Protein AF-A0A813FW05-F1 (afdb_monomer_lite)

Radius of gyration: 18.36 Å; chains: 1; bounding box: 39×33×50 Å

pLDDT: mean 75.88, std 21.19, range [27.12, 97.12]

Foldseek 3Di:
DDDDPPPPPVVVVVVVLVVLVVVCVVVVHDSVVSVVVVLCCLAQWAQAAPPDTDRDPPQSPAAADPDAQKFKDFQPDGPDSYDQHDDDDDPDPHDGGDIDIDGPDDDDPPDGHHYHPDLDAQCCCCVRHNGGPPPPRPSYHDDDDD

InterPro domains:
  IPR046341 SET domain superfamily [SSF82199] (29-134)
  IPR050600 SETD3/SETD6 methyltransferase [PTHR13271] (26-133)

Organism: Polarella glacialis (NCBI:txid89957)

Structure (mmCIF, N/CA/C/O backbone):
data_AF-A0A813FW05-F1
#
_entry.id   AF-A0A813FW05-F1
#
loop_
_atom_site.group_PDB
_atom_site.id
_atom_site.type_symbol
_atom_site.label_atom_id
_atom_site.label_alt_id
_atom_site.label_comp_id
_atom_site.label_asym_id
_atom_site.label_entity_id
_atom_site.label_seq_id
_atom_site.pdbx_PDB_ins_code
_atom_site.Cartn_x
_atom_site.Cartn_y
_atom_site.Cartn_z
_atom_site.occupancy
_atom_site.B_iso_or_equiv
_atom_site.auth_seq_id
_atom_site.auth_comp_id
_atom_site.auth_asym_id
_atom_site.auth_atom_id
_atom_site.pdbx_PDB_model_num
ATOM 1 N N . VAL A 1 1 ? 20.895 -4.441 12.307 1.00 38.19 1 VAL A N 1
ATOM 2 C CA . VAL A 1 1 ? 20.214 -3.140 12.506 1.00 38.19 1 VAL A CA 1
ATOM 3 C C . VAL A 1 1 ? 19.926 -2.994 13.992 1.00 38.19 1 VAL A C 1
ATOM 5 O O . VAL A 1 1 ? 19.032 -3.663 14.489 1.00 38.19 1 VAL A O 1
ATOM 8 N N . PHE A 1 2 ? 20.741 -2.230 14.720 1.00 34.19 2 PHE A N 1
ATOM 9 C CA . PHE A 1 2 ? 20.525 -1.965 16.147 1.00 34.19 2 PHE A CA 1
ATOM 10 C C . PHE A 1 2 ? 19.737 -0.659 16.281 1.00 34.19 2 PHE A C 1
ATOM 12 O O . PHE A 1 2 ? 20.247 0.404 15.939 1.00 34.19 2 PHE A O 1
ATOM 19 N N . TRP A 1 3 ? 18.488 -0.743 16.736 1.00 41.16 3 TRP A N 1
ATOM 20 C CA . TRP A 1 3 ? 17.672 0.427 17.062 1.00 41.16 3 TRP A CA 1
ATOM 21 C C . TRP A 1 3 ? 17.929 0.824 18.518 1.00 41.16 3 TRP A C 1
ATOM 23 O O . TRP A 1 3 ? 17.776 -0.002 19.415 1.00 41.16 3 TRP A O 1
ATOM 33 N N . SER A 1 4 ? 18.316 2.080 18.762 1.00 35.41 4 SER A N 1
ATOM 34 C CA . SER A 1 4 ? 18.374 2.631 20.120 1.00 35.41 4 SER A CA 1
ATOM 35 C C . SER A 1 4 ? 16.954 3.006 20.575 1.00 35.41 4 SER A C 1
ATOM 37 O O . SER A 1 4 ? 16.320 3.833 19.913 1.00 35.41 4 SER A O 1
ATOM 39 N N . PRO A 1 5 ? 16.437 2.453 21.690 1.00 43.06 5 PRO A N 1
ATOM 40 C CA . PRO A 1 5 ? 15.069 2.707 22.159 1.00 43.06 5 PRO A 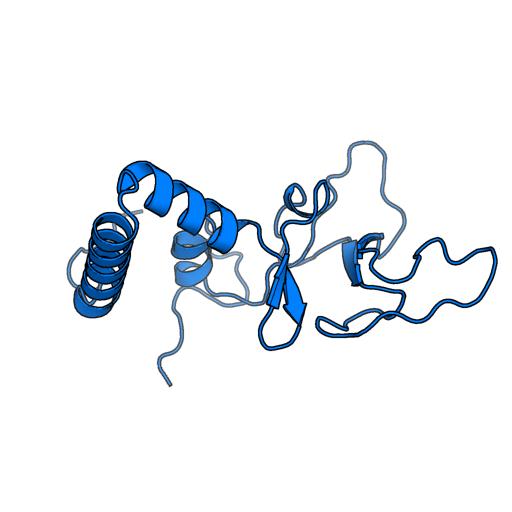CA 1
ATOM 41 C C . PRO A 1 5 ? 14.775 4.171 22.523 1.00 43.06 5 PRO A C 1
ATOM 43 O O . PRO A 1 5 ? 13.615 4.552 22.648 1.00 43.06 5 PRO A O 1
ATOM 46 N N . SER A 1 6 ? 15.802 5.006 22.701 1.00 44.81 6 SER A N 1
ATOM 47 C CA . SER A 1 6 ? 15.676 6.344 23.289 1.00 44.81 6 SER A CA 1
ATOM 48 C C . SER A 1 6 ? 15.178 7.445 22.342 1.00 44.81 6 SER A C 1
ATOM 50 O O . SER A 1 6 ? 15.053 8.586 22.778 1.00 44.81 6 SER A O 1
ATOM 52 N N . ARG A 1 7 ? 14.884 7.145 21.067 1.00 46.75 7 ARG A N 1
ATOM 53 C CA . ARG A 1 7 ? 14.459 8.155 20.067 1.00 46.75 7 ARG A CA 1
ATOM 54 C C . ARG A 1 7 ? 13.069 7.957 19.469 1.00 46.75 7 ARG A C 1
ATOM 56 O O . ARG A 1 7 ? 12.664 8.742 18.620 1.00 46.75 7 ARG A O 1
ATOM 63 N N . LEU A 1 8 ? 12.311 6.959 19.915 1.00 48.72 8 LEU A N 1
ATOM 64 C CA . LEU A 1 8 ? 10.882 6.906 19.618 1.00 48.72 8 LEU A CA 1
ATOM 65 C C . LEU A 1 8 ? 10.175 7.728 20.691 1.00 48.72 8 LEU A C 1
ATOM 67 O O . LEU A 1 8 ? 10.053 7.278 21.831 1.00 48.72 8 LEU A O 1
ATOM 71 N N . SER A 1 9 ? 9.722 8.939 20.354 1.00 50.25 9 SER A N 1
ATOM 72 C CA . SER A 1 9 ? 8.788 9.637 21.232 1.00 50.25 9 SER A CA 1
ATOM 73 C C . SER A 1 9 ? 7.580 8.711 21.417 1.00 50.25 9 SER A C 1
ATOM 75 O O . SER A 1 9 ? 6.873 8.343 20.482 1.00 50.25 9 SER A O 1
ATOM 77 N N . SER A 1 10 ? 7.392 8.215 22.636 1.00 52.41 10 SER A N 1
ATOM 78 C CA . SER A 1 10 ? 6.367 7.216 22.945 1.00 52.41 10 SER A CA 1
ATOM 79 C C . SER A 1 10 ? 4.951 7.800 22.863 1.00 52.41 10 SER A C 1
ATOM 81 O O . SER A 1 10 ? 3.978 7.054 22.775 1.00 52.41 10 SER A O 1
ATOM 83 N N . GLY A 1 11 ? 4.819 9.129 22.843 1.00 59.56 11 GLY A N 1
ATOM 84 C CA . GLY A 1 11 ? 3.548 9.853 22.860 1.00 59.56 11 GLY A CA 1
ATOM 85 C C . GLY A 1 11 ? 2.590 9.481 21.720 1.00 59.56 11 GLY A C 1
ATOM 86 O O . GLY A 1 11 ? 1.493 8.999 22.013 1.00 59.56 11 GLY A O 1
ATOM 87 N N . PRO A 1 12 ? 2.968 9.648 20.437 1.00 59.72 12 PRO A N 1
ATOM 88 C CA . PRO A 1 12 ? 2.069 9.402 19.305 1.00 59.72 12 PRO A CA 1
ATOM 89 C C . PRO A 1 12 ? 1.644 7.934 19.174 1.00 59.72 12 PRO A C 1
ATOM 91 O O . PRO A 1 12 ? 0.465 7.637 18.969 1.00 59.72 12 PRO A O 1
ATOM 94 N N . PHE A 1 13 ? 2.576 6.997 19.372 1.00 61.03 13 PHE A N 1
ATOM 95 C CA . PHE A 1 13 ? 2.295 5.558 19.328 1.00 61.03 13 PHE A CA 1
ATOM 96 C C . PHE A 1 13 ? 1.336 5.127 20.440 1.00 61.03 13 PHE A C 1
ATOM 98 O O . PHE A 1 13 ? 0.352 4.425 20.189 1.00 61.03 13 PHE A O 1
ATOM 105 N N . GLN A 1 14 ? 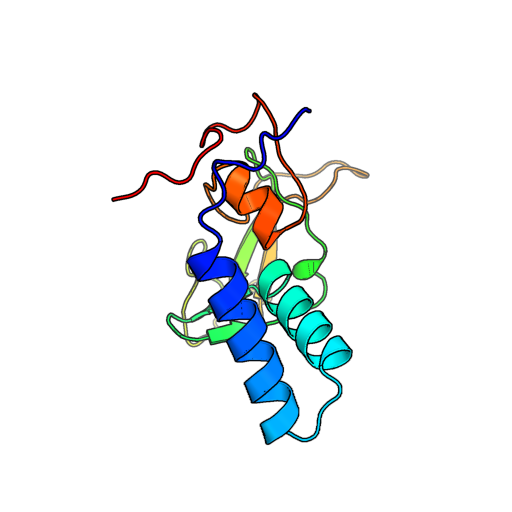1.581 5.590 21.668 1.00 65.75 14 GLN A N 1
ATOM 106 C CA . GLN A 1 14 ? 0.707 5.307 22.804 1.00 65.75 14 GLN A CA 1
ATOM 107 C C . GLN A 1 14 ? -0.659 5.986 22.650 1.00 65.75 14 GLN A C 1
ATOM 109 O O . GLN A 1 14 ? -1.673 5.443 23.090 1.00 65.75 14 GLN A O 1
ATOM 114 N N . ALA A 1 15 ? -0.726 7.157 22.010 1.00 74.31 15 ALA A N 1
ATOM 115 C CA . ALA A 1 15 ? -1.986 7.822 21.692 1.00 74.31 15 ALA A CA 1
ATOM 116 C C . ALA A 1 15 ? -2.811 7.025 20.667 1.00 74.31 15 ALA A C 1
ATOM 118 O O . ALA A 1 15 ? -3.987 6.762 20.919 1.00 74.31 15 ALA A O 1
ATOM 119 N N . ARG A 1 16 ? -2.203 6.560 19.564 1.00 74.62 16 ARG A N 1
ATOM 120 C CA . ARG A 1 16 ? -2.898 5.749 18.546 1.00 74.62 16 ARG A CA 1
ATOM 121 C C . ARG A 1 16 ? -3.391 4.419 19.121 1.00 74.62 16 ARG A C 1
ATOM 123 O O . ARG A 1 16 ? -4.547 4.060 18.914 1.00 74.62 16 ARG A O 1
ATOM 130 N N . ARG A 1 17 ? -2.566 3.725 19.915 1.00 77.19 17 ARG A N 1
ATOM 131 C CA . ARG A 1 17 ? -2.961 2.473 20.586 1.00 77.19 17 ARG A CA 1
ATOM 132 C C . ARG A 1 17 ? -4.122 2.678 21.564 1.00 77.19 17 ARG A C 1
ATOM 134 O O . ARG A 1 17 ? -5.054 1.876 21.572 1.00 77.19 17 ARG A O 1
ATOM 141 N N . ARG A 1 18 ? -4.096 3.754 22.362 1.00 84.44 18 ARG A N 1
ATOM 142 C CA . ARG A 1 18 ? -5.217 4.117 23.250 1.00 84.44 18 ARG A CA 1
ATOM 143 C C . ARG A 1 18 ? -6.484 4.440 22.463 1.00 84.44 18 ARG A C 1
ATOM 145 O O . ARG A 1 18 ? -7.556 3.981 22.844 1.00 84.44 18 ARG A O 1
ATOM 152 N N . SER A 1 19 ? -6.355 5.177 21.361 1.00 87.00 19 SER A N 1
ATOM 153 C CA . SER A 1 19 ? -7.482 5.534 20.496 1.00 87.00 19 SER A CA 1
ATOM 154 C C . SER A 1 19 ? -8.164 4.296 19.904 1.00 87.00 19 SER A C 1
ATOM 156 O O . SER A 1 19 ? -9.377 4.150 20.042 1.00 87.00 19 SER A O 1
ATOM 158 N N . LEU A 1 20 ? -7.391 3.354 19.345 1.00 86.75 20 LEU A N 1
ATOM 159 C CA . LEU A 1 20 ? -7.928 2.099 18.803 1.00 86.75 20 LEU A CA 1
ATOM 160 C C . LEU A 1 20 ? -8.596 1.239 19.878 1.00 86.75 20 LEU A C 1
ATOM 162 O O . LEU A 1 20 ? -9.687 0.729 19.650 1.00 86.75 20 LEU A O 1
ATOM 166 N N . ARG A 1 21 ? -7.992 1.118 21.067 1.00 89.19 21 ARG A N 1
ATOM 167 C CA . ARG A 1 21 ? -8.599 0.367 22.176 1.00 89.19 21 ARG A CA 1
ATOM 168 C C . ARG A 1 21 ? -9.929 0.979 22.619 1.00 89.19 21 ARG A C 1
ATOM 170 O O . ARG A 1 21 ? -10.917 0.264 22.718 1.00 89.19 21 ARG A O 1
ATOM 177 N N . SER A 1 22 ? -9.968 2.296 22.815 1.00 91.19 22 SER A N 1
ATOM 178 C CA . SER A 1 22 ? -11.201 2.999 23.183 1.00 91.19 22 SER A CA 1
ATOM 179 C C . SER A 1 22 ? -12.280 2.860 22.102 1.00 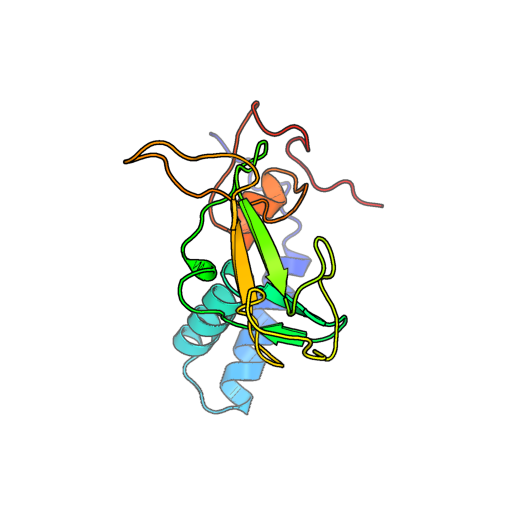91.19 22 SER A C 1
ATOM 181 O O . SER A 1 22 ? -13.455 2.687 22.414 1.00 91.19 22 SER A O 1
ATOM 183 N N . ALA A 1 23 ? -11.900 2.899 20.821 1.00 90.50 23 ALA A N 1
ATOM 184 C CA . ALA A 1 23 ? -12.833 2.661 19.725 1.00 90.50 23 ALA A CA 1
ATOM 185 C C . ALA A 1 23 ? -13.373 1.221 19.727 1.00 90.50 23 ALA A C 1
ATOM 187 O O . ALA A 1 23 ? -14.575 1.039 19.555 1.00 90.50 23 ALA A O 1
ATOM 188 N N . ALA A 1 24 ? -12.519 0.222 19.965 1.00 92.19 24 ALA A N 1
ATOM 189 C CA . ALA A 1 24 ? -12.915 -1.183 20.059 1.00 92.19 24 ALA A CA 1
ATOM 190 C C . ALA A 1 24 ? -13.944 -1.409 21.178 1.00 92.19 24 ALA A C 1
ATOM 192 O O . ALA A 1 24 ? -14.990 -2.007 20.933 1.00 92.19 24 ALA A O 1
ATOM 193 N N . GLU A 1 25 ? -13.695 -0.841 22.363 1.00 94.06 25 GLU A N 1
ATOM 194 C CA . GLU A 1 25 ? -14.618 -0.881 23.505 1.00 94.06 25 GLU A CA 1
ATOM 195 C C . GLU A 1 25 ? -15.977 -0.259 23.161 1.00 94.06 25 GLU A C 1
ATOM 197 O O . GLU A 1 25 ? -17.011 -0.892 23.366 1.00 94.06 25 GLU A O 1
ATOM 202 N N . ARG A 1 26 ? -15.993 0.948 22.573 1.00 95.19 26 ARG A N 1
ATOM 203 C CA . ARG A 1 26 ? -17.244 1.626 22.179 1.00 95.19 26 ARG A CA 1
ATOM 204 C C . ARG A 1 26 ? -18.052 0.854 21.139 1.00 95.19 26 ARG A C 1
ATOM 206 O O . ARG A 1 26 ? -19.273 0.955 21.132 1.00 95.19 26 ARG A O 1
ATOM 213 N N . LEU A 1 27 ? -17.378 0.145 20.238 1.00 94.50 27 LEU A N 1
ATOM 214 C CA . LEU A 1 27 ? -18.016 -0.615 19.163 1.00 94.50 27 LEU A CA 1
ATOM 215 C C . LEU A 1 27 ? -18.369 -2.052 19.577 1.00 94.50 27 LEU A C 1
ATOM 217 O O . LEU A 1 27 ? -19.013 -2.751 18.801 1.00 94.50 27 LEU A O 1
ATOM 221 N N . GLY A 1 28 ? -17.946 -2.506 20.762 1.00 96.06 28 GLY A N 1
ATOM 222 C CA . GLY A 1 28 ? -18.114 -3.897 21.190 1.00 96.06 28 GLY A CA 1
ATOM 223 C C . GLY A 1 28 ? -17.348 -4.895 20.313 1.00 96.06 28 GLY A C 1
ATOM 224 O O . GLY A 1 28 ? -17.800 -6.021 20.121 1.00 96.06 28 GLY A O 1
ATOM 225 N N . ILE A 1 29 ? -16.213 -4.481 19.740 1.00 95.88 29 ILE A N 1
ATOM 226 C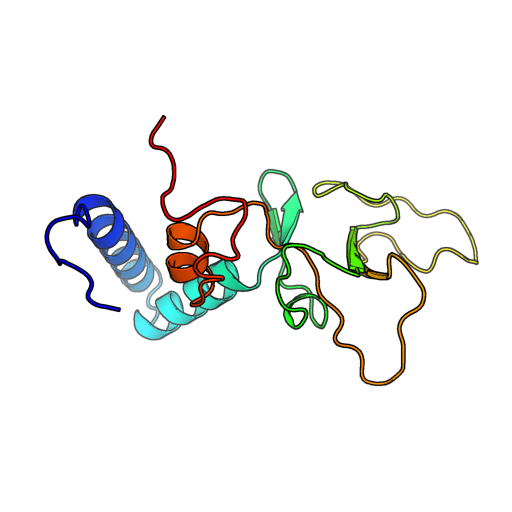 CA . ILE A 1 29 ? -15.382 -5.299 18.846 1.00 95.88 29 ILE A CA 1
ATOM 227 C C . ILE A 1 29 ? -14.112 -5.716 19.591 1.00 95.88 29 ILE A C 1
ATOM 229 O O . ILE A 1 29 ? -13.542 -4.937 20.350 1.00 95.88 29 ILE A O 1
ATOM 233 N N . ASP A 1 30 ? -13.634 -6.932 19.334 1.00 95.25 30 ASP A N 1
ATOM 234 C CA . ASP A 1 30 ? -12.320 -7.385 19.789 1.00 95.25 30 ASP A CA 1
ATOM 235 C C . ASP A 1 30 ? -11.203 -6.399 19.353 1.00 95.25 30 ASP A C 1
ATOM 237 O O . ASP A 1 30 ? -11.044 -6.143 18.149 1.00 95.25 30 ASP A O 1
ATOM 241 N N . PRO A 1 31 ? -10.412 -5.840 20.294 1.00 90.94 31 PRO A N 1
ATOM 242 C CA . PRO A 1 31 ? -9.325 -4.917 19.982 1.00 90.94 31 PRO A CA 1
ATOM 243 C C . PRO A 1 31 ? -8.311 -5.458 18.972 1.00 90.94 31 PRO A C 1
ATOM 245 O O . PRO A 1 31 ? -7.747 -4.671 18.206 1.00 90.94 31 PRO A O 1
ATOM 248 N N . GLU A 1 32 ? -8.075 -6.772 18.940 1.00 92.25 32 GLU A N 1
ATOM 249 C CA . GLU A 1 32 ? -7.152 -7.379 17.977 1.00 92.25 32 GLU A CA 1
ATOM 250 C C . GLU A 1 32 ? -7.711 -7.306 16.555 1.00 92.25 32 GLU A C 1
ATOM 252 O O . GLU A 1 32 ? -7.007 -6.872 15.640 1.00 92.25 32 GLU A O 1
ATOM 257 N N . ARG A 1 33 ? -9.003 -7.607 16.371 1.00 93.56 33 ARG A N 1
ATOM 258 C CA . ARG A 1 33 ? -9.688 -7.475 15.074 1.00 93.56 33 ARG A CA 1
ATOM 259 C C . ARG A 1 33 ? -9.692 -6.041 14.564 1.00 93.56 33 ARG A C 1
ATOM 261 O O . ARG A 1 33 ? -9.417 -5.822 13.385 1.00 93.56 33 ARG A O 1
ATOM 268 N N . LEU A 1 34 ? -9.973 -5.060 15.428 1.00 92.06 34 LEU A N 1
ATOM 269 C CA . LEU A 1 34 ? -9.950 -3.652 15.017 1.00 92.06 34 LEU A CA 1
ATOM 270 C C . LEU A 1 34 ? -8.527 -3.188 14.673 1.00 92.06 34 LEU A C 1
ATOM 272 O O . LEU A 1 34 ? -8.337 -2.453 13.706 1.00 92.06 34 LEU A O 1
ATOM 276 N N . THR A 1 35 ? -7.523 -3.644 15.426 1.00 90.19 35 THR A N 1
ATOM 277 C CA . THR A 1 35 ? -6.111 -3.349 15.139 1.00 90.19 35 THR A CA 1
ATOM 278 C C . THR A 1 35 ? -5.685 -3.952 13.803 1.00 90.19 35 THR A C 1
ATOM 280 O O . THR A 1 35 ? -5.058 -3.265 12.998 1.00 90.19 35 THR A O 1
ATOM 283 N N . TRP A 1 36 ? -6.068 -5.203 13.536 1.00 92.50 36 TRP A N 1
ATOM 284 C CA . TRP A 1 36 ? -5.817 -5.870 12.262 1.00 92.50 36 TRP A CA 1
ATOM 285 C C . TRP A 1 36 ? -6.490 -5.136 11.097 1.00 92.50 36 TRP A C 1
ATOM 287 O O . TRP A 1 36 ? -5.826 -4.820 10.111 1.00 92.50 36 TRP A O 1
ATOM 297 N N . ALA A 1 37 ? -7.771 -4.780 11.232 1.00 91.56 37 ALA A N 1
ATOM 298 C CA . ALA A 1 37 ? -8.500 -4.032 10.210 1.00 91.56 37 ALA A CA 1
ATOM 299 C C . ALA A 1 37 ? -7.866 -2.657 9.946 1.00 91.56 37 ALA A C 1
ATOM 301 O O . ALA A 1 37 ? -7.681 -2.267 8.795 1.00 91.56 37 ALA A O 1
ATOM 302 N N . HIS A 1 38 ? -7.469 -1.938 11.001 1.00 88.44 38 HIS A N 1
ATOM 303 C CA . HIS A 1 38 ? -6.767 -0.664 10.872 1.00 88.44 38 HIS A CA 1
ATOM 304 C C . HIS A 1 38 ? -5.423 -0.826 10.154 1.00 88.44 38 HIS A C 1
ATOM 306 O O . HIS A 1 38 ? -5.099 -0.019 9.283 1.00 88.44 38 HIS A O 1
ATOM 312 N N . ALA A 1 39 ? -4.632 -1.845 10.505 1.00 88.31 39 ALA A N 1
ATOM 313 C CA . ALA A 1 39 ? -3.363 -2.127 9.840 1.00 88.31 39 ALA A CA 1
ATOM 314 C C . ALA A 1 39 ? -3.574 -2.453 8.354 1.00 88.31 39 ALA A C 1
ATOM 316 O O . ALA A 1 39 ? -2.870 -1.915 7.503 1.00 88.31 39 ALA A O 1
ATOM 317 N N . LEU A 1 40 ? -4.586 -3.259 8.026 1.00 90.38 40 LEU A N 1
ATOM 318 C CA . LEU A 1 40 ? -4.936 -3.584 6.646 1.00 90.38 40 LEU A CA 1
ATOM 319 C C . LEU A 1 40 ? -5.307 -2.325 5.851 1.00 90.38 40 LEU A C 1
ATOM 321 O O . LEU A 1 40 ? -4.730 -2.080 4.798 1.00 90.38 40 LEU A O 1
ATOM 325 N N . VAL A 1 41 ? -6.190 -1.474 6.379 1.00 88.38 41 VAL A N 1
ATOM 326 C CA . VAL A 1 41 ? -6.562 -0.212 5.717 1.00 88.38 41 VAL A CA 1
ATOM 327 C C . VAL A 1 41 ? -5.358 0.725 5.584 1.00 88.38 41 VAL A C 1
ATOM 329 O O . VAL A 1 41 ? -5.130 1.266 4.511 1.00 88.38 41 VAL A O 1
ATOM 332 N N . SER A 1 42 ? -4.540 0.875 6.627 1.00 84.44 42 SER A N 1
ATOM 333 C CA . SER A 1 42 ? -3.390 1.796 6.613 1.00 84.44 42 SER A CA 1
ATOM 334 C C . SER A 1 42 ? -2.284 1.384 5.634 1.00 84.44 42 SER A C 1
ATOM 336 O O . SER A 1 42 ? -1.556 2.245 5.154 1.00 84.44 42 SER A O 1
ATOM 338 N N . THR A 1 43 ? -2.157 0.083 5.351 1.00 88.00 43 THR A N 1
ATOM 339 C CA . THR A 1 43 ? -1.085 -0.485 4.511 1.00 88.00 43 THR A CA 1
ATOM 340 C C . THR A 1 43 ? -1.525 -0.757 3.068 1.00 88.00 43 THR A C 1
ATOM 342 O O . THR A 1 43 ? -0.679 -0.838 2.179 1.00 88.00 43 THR A O 1
ATOM 345 N N . ARG A 1 44 ? -2.832 -0.951 2.825 1.00 88.00 44 ARG A N 1
ATOM 346 C CA . ARG A 1 44 ? -3.378 -1.410 1.530 1.00 88.00 44 ARG A CA 1
ATOM 347 C C . ARG A 1 44 ? -4.361 -0.444 0.890 1.00 88.00 44 ARG A C 1
ATOM 349 O O . ARG A 1 44 ? -4.585 -0.535 -0.315 1.00 88.00 44 ARG A O 1
ATOM 356 N N . ALA A 1 45 ? -4.997 0.433 1.667 1.00 85.31 45 ALA A N 1
ATOM 357 C CA . ALA A 1 45 ? -5.984 1.330 1.097 1.00 85.31 45 ALA A CA 1
ATOM 358 C C . ALA A 1 45 ? -5.302 2.409 0.256 1.00 85.31 45 ALA A C 1
ATOM 360 O O . ALA A 1 45 ? -4.290 3.002 0.623 1.00 85.31 45 ALA A O 1
ATOM 361 N N . VAL A 1 46 ? -5.911 2.676 -0.885 1.00 78.31 46 VAL A N 1
ATOM 362 C CA . VAL A 1 46 ? -5.474 3.667 -1.851 1.00 78.31 46 VAL A CA 1
ATOM 363 C C . VAL A 1 46 ? -6.311 4.925 -1.663 1.00 78.31 46 VAL A C 1
ATOM 365 O O . VAL A 1 46 ? -7.529 4.839 -1.499 1.00 78.31 46 VAL A O 1
ATOM 368 N N . GLY A 1 47 ? -5.679 6.099 -1.696 1.00 68.69 47 GLY A N 1
ATOM 369 C CA . GLY A 1 47 ? -6.398 7.374 -1.706 1.00 68.69 47 GLY A CA 1
ATOM 370 C C . GLY A 1 47 ? -7.308 7.470 -2.933 1.00 68.69 47 GLY A C 1
ATOM 371 O O . GLY A 1 47 ? -6.818 7.427 -4.058 1.00 68.69 47 GLY A O 1
ATOM 372 N N . ALA A 1 48 ? -8.618 7.569 -2.703 1.00 55.94 48 ALA A N 1
ATOM 373 C CA . ALA A 1 48 ? -9.654 7.676 -3.734 1.00 55.94 48 ALA A CA 1
ATOM 374 C C . ALA A 1 48 ? -10.250 9.096 -3.813 1.00 55.94 48 ALA A C 1
ATOM 376 O O . ALA A 1 48 ? -10.816 9.487 -4.835 1.00 55.94 48 ALA A O 1
ATOM 377 N N . SER A 1 49 ? -10.145 9.878 -2.729 1.00 51.47 49 SER A N 1
ATOM 378 C CA . SER A 1 49 ? -10.402 11.322 -2.701 1.00 51.47 49 SER A CA 1
ATOM 379 C C . SER A 1 49 ? -9.647 12.004 -1.543 1.00 51.47 49 SER A C 1
ATOM 381 O O . SER A 1 49 ? -8.991 11.321 -0.760 1.00 51.47 49 SER A O 1
ATOM 383 N N . ILE A 1 50 ? -9.764 13.333 -1.394 1.00 49.09 50 ILE A N 1
ATOM 384 C CA . ILE A 1 50 ? -9.112 14.102 -0.311 1.00 49.09 50 ILE A CA 1
ATOM 385 C C . ILE A 1 50 ? -9.454 13.569 1.090 1.00 49.09 50 ILE A C 1
ATOM 387 O O . ILE A 1 50 ? -8.638 13.677 1.996 1.00 49.09 50 ILE A O 1
ATOM 391 N N . ASN A 1 51 ? -10.621 12.933 1.244 1.00 56.62 51 ASN A N 1
ATOM 392 C CA . ASN A 1 51 ? -11.105 12.379 2.510 1.00 56.62 51 ASN A CA 1
ATOM 393 C C . ASN A 1 51 ? -11.604 10.931 2.375 1.00 56.62 51 ASN A C 1
ATOM 395 O O . ASN A 1 51 ? -12.402 10.477 3.192 1.00 56.62 51 ASN A O 1
ATOM 399 N N . ALA A 1 52 ? -11.191 10.206 1.331 1.00 64.62 52 ALA A N 1
ATOM 400 C CA . ALA A 1 52 ? -11.615 8.823 1.138 1.00 64.62 52 ALA A CA 1
ATOM 401 C C . ALA A 1 52 ? -10.455 7.940 0.695 1.00 64.62 52 ALA A C 1
ATOM 403 O O . ALA A 1 52 ? -9.649 8.322 -0.154 1.00 64.62 52 ALA A O 1
ATOM 404 N N . CYS A 1 53 ? -10.430 6.725 1.228 1.00 75.56 53 CYS A N 1
ATOM 405 C CA . CYS A 1 53 ? -9.578 5.649 0.755 1.00 75.56 53 CYS A CA 1
ATOM 406 C C . CYS A 1 53 ? -10.437 4.436 0.390 1.00 75.56 53 CYS A C 1
ATOM 408 O O . CYS A 1 53 ? -11.559 4.293 0.880 1.00 75.56 53 CYS A O 1
ATOM 410 N N . ALA A 1 54 ? -9.919 3.586 -0.487 1.00 80.94 54 ALA A N 1
ATOM 411 C CA . ALA A 1 54 ? -10.570 2.352 -0.894 1.00 80.94 54 ALA A CA 1
ATOM 412 C C . ALA A 1 54 ? -9.568 1.199 -0.884 1.00 80.94 54 ALA A C 1
ATOM 414 O O . ALA A 1 54 ? -8.408 1.364 -1.262 1.00 80.94 54 ALA A O 1
ATOM 415 N N . LEU A 1 55 ? -10.033 0.019 -0.481 1.00 85.44 55 LEU A N 1
ATOM 416 C CA . LEU A 1 55 ? -9.344 -1.233 -0.771 1.00 85.44 55 LEU A CA 1
ATOM 417 C C . LEU A 1 55 ? -9.739 -1.644 -2.186 1.00 85.44 55 LEU A C 1
ATOM 419 O O . LEU A 1 55 ? -10.923 -1.825 -2.465 1.00 85.44 55 LEU A O 1
ATOM 423 N N . ILE A 1 56 ? -8.756 -1.736 -3.078 1.00 84.62 56 ILE A N 1
ATOM 424 C CA . ILE A 1 56 ? -8.975 -2.040 -4.492 1.00 84.62 56 ILE A CA 1
ATOM 425 C C . ILE A 1 56 ? -8.317 -3.397 -4.766 1.00 84.62 56 ILE A C 1
ATOM 427 O O . ILE A 1 56 ? -7.088 -3.451 -4.868 1.00 84.62 56 ILE A O 1
ATOM 431 N N . PRO A 1 57 ? -9.100 -4.489 -4.858 1.00 85.62 57 PRO A N 1
ATOM 432 C CA . PRO A 1 57 ? -8.556 -5.823 -5.073 1.00 85.62 57 PRO A CA 1
ATOM 433 C C . PRO A 1 57 ? -7.652 -5.888 -6.306 1.00 85.62 57 PRO A C 1
ATOM 435 O O . PRO A 1 57 ? -8.004 -5.399 -7.380 1.00 85.62 57 PRO A O 1
ATOM 438 N N . GLY A 1 58 ? -6.476 -6.490 -6.147 1.00 86.62 58 GLY A N 1
ATOM 439 C CA . GLY A 1 58 ? -5.482 -6.659 -7.207 1.00 86.62 58 GLY A CA 1
ATOM 440 C C . GLY A 1 58 ? -4.499 -5.493 -7.299 1.00 86.62 58 GLY A C 1
ATOM 441 O O . GLY A 1 58 ? -3.303 -5.723 -7.459 1.00 86.62 58 GLY A O 1
ATOM 442 N N . VAL A 1 59 ? -4.966 -4.253 -7.120 1.00 86.94 59 VAL A N 1
ATOM 443 C CA . VAL A 1 59 ? -4.088 -3.074 -6.984 1.00 86.94 59 VAL A CA 1
ATOM 444 C C . VAL A 1 59 ? -3.276 -3.161 -5.693 1.00 86.94 59 VAL A C 1
ATOM 446 O O . VAL A 1 59 ? -2.081 -2.877 -5.687 1.00 86.94 59 VAL A O 1
ATOM 449 N N . ASP A 1 60 ? -3.919 -3.597 -4.614 1.00 88.56 60 ASP A N 1
ATOM 450 C CA . ASP A 1 60 ? -3.348 -3.739 -3.273 1.00 88.56 60 ASP A CA 1
ATOM 451 C C . ASP A 1 60 ? -2.250 -4.816 -3.146 1.00 88.56 60 ASP A C 1
ATOM 453 O O . ASP A 1 60 ? -1.549 -4.877 -2.128 1.00 88.56 60 ASP A O 1
ATOM 457 N N . LEU A 1 61 ? -2.070 -5.640 -4.185 1.00 93.44 61 LEU A N 1
ATOM 458 C CA . LEU A 1 61 ? -1.003 -6.638 -4.294 1.00 93.44 61 LEU A CA 1
ATOM 459 C C . LEU A 1 61 ? 0.300 -6.075 -4.880 1.00 93.44 61 LEU A C 1
ATOM 461 O O . LEU A 1 61 ? 1.359 -6.682 -4.698 1.00 93.44 61 LEU A O 1
ATOM 465 N N . ALA A 1 62 ? 0.249 -4.949 -5.597 1.00 93.50 62 ALA A N 1
ATOM 466 C CA . ALA A 1 62 ? 1.430 -4.387 -6.242 1.00 93.50 62 ALA A CA 1
ATOM 467 C C . ALA A 1 62 ? 2.360 -3.738 -5.215 1.00 93.50 62 ALA A C 1
ATOM 469 O O . ALA A 1 62 ? 1.960 -2.856 -4.464 1.00 93.50 62 ALA A O 1
ATOM 470 N N . ASN A 1 63 ? 3.623 -4.163 -5.210 1.00 95.50 63 ASN A N 1
ATOM 471 C CA . ASN A 1 63 ? 4.610 -3.699 -4.241 1.00 95.50 63 ASN A CA 1
ATOM 472 C C . ASN A 1 63 ? 5.216 -2.340 -4.610 1.00 95.50 63 ASN A C 1
ATOM 474 O O . ASN A 1 63 ? 5.227 -1.926 -5.773 1.00 95.50 63 ASN A O 1
ATOM 478 N N . HIS A 1 64 ? 5.800 -1.690 -3.605 1.00 93.69 64 HIS A N 1
ATOM 479 C CA . HIS A 1 64 ? 6.507 -0.429 -3.763 1.00 93.69 64 HIS A CA 1
ATOM 480 C C . HIS A 1 64 ? 7.809 -0.556 -4.575 1.00 93.69 64 HIS A C 1
ATOM 482 O O . HIS A 1 64 ? 8.561 -1.525 -4.447 1.00 93.69 64 HIS A O 1
ATOM 488 N N . SER A 1 65 ? 8.121 0.481 -5.348 1.00 94.06 65 SER A N 1
ATOM 489 C CA . SER A 1 65 ? 9.455 0.785 -5.858 1.00 94.06 65 SER A CA 1
ATOM 490 C C . SER A 1 65 ? 9.685 2.297 -5.899 1.00 94.06 65 SER A C 1
ATOM 492 O O . SER A 1 65 ? 8.756 3.060 -6.172 1.00 94.06 65 SER A O 1
ATOM 494 N N . SER A 1 66 ? 10.935 2.723 -5.693 1.00 91.69 66 SER A N 1
ATOM 495 C CA . SER A 1 66 ? 11.389 4.090 -5.984 1.00 91.69 66 SER A CA 1
ATOM 496 C C . SER A 1 66 ? 11.487 4.370 -7.491 1.00 91.69 66 SER A C 1
ATOM 498 O O . SER A 1 66 ? 11.498 5.527 -7.902 1.00 91.69 66 SER A O 1
ATOM 500 N N . THR A 1 67 ? 11.500 3.324 -8.322 1.00 92.81 67 THR A N 1
ATOM 501 C CA . THR A 1 67 ? 11.507 3.371 -9.791 1.00 92.81 67 THR A CA 1
ATOM 502 C C . THR A 1 67 ? 10.330 2.555 -10.351 1.00 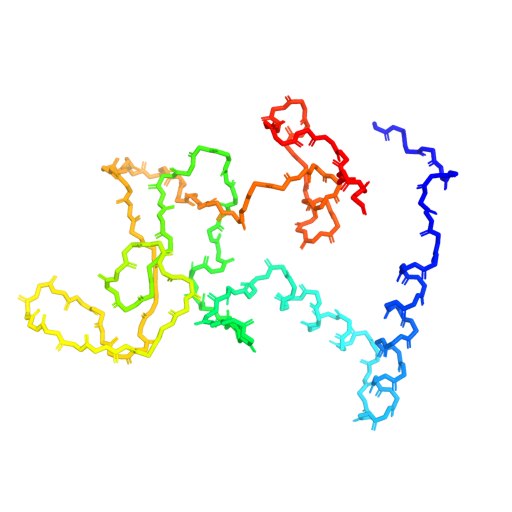92.81 67 THR A C 1
ATOM 504 O O . THR A 1 67 ? 10.524 1.508 -10.974 1.00 92.81 67 THR A O 1
ATOM 507 N N . PRO A 1 68 ? 9.077 2.984 -10.102 1.00 94.19 68 PRO A N 1
ATOM 508 C CA . PRO A 1 68 ? 7.892 2.202 -10.448 1.00 94.19 68 PRO A CA 1
ATOM 509 C C . PRO A 1 68 ? 7.756 1.996 -11.961 1.00 94.19 68 PRO A C 1
ATOM 511 O O . PRO A 1 68 ? 8.042 2.899 -12.750 1.00 94.19 68 PRO A O 1
ATOM 514 N N . ASN A 1 69 ? 7.273 0.816 -12.356 1.00 95.06 69 ASN A N 1
ATOM 515 C CA . ASN A 1 69 ? 6.993 0.458 -13.751 1.00 95.06 69 ASN A CA 1
ATOM 516 C C . ASN A 1 69 ? 5.490 0.486 -14.080 1.00 95.06 69 ASN A C 1
ATOM 518 O O . ASN A 1 69 ? 5.126 0.287 -15.238 1.00 95.06 69 ASN A O 1
ATOM 522 N N . ALA A 1 70 ? 4.635 0.784 -13.100 1.00 92.00 70 ALA A N 1
ATOM 523 C CA . ALA A 1 70 ? 3.209 1.010 -13.281 1.00 92.00 70 ALA A CA 1
ATOM 524 C C . ALA A 1 70 ? 2.713 2.180 -12.422 1.00 92.00 70 ALA A C 1
ATOM 526 O O . ALA A 1 70 ? 3.241 2.440 -11.338 1.00 92.00 70 ALA A O 1
ATOM 527 N N . ASP A 1 71 ? 1.674 2.855 -12.902 1.00 87.06 71 ASP A N 1
ATOM 528 C CA . ASP A 1 71 ? 0.975 3.920 -12.190 1.00 87.06 71 ASP A CA 1
ATOM 529 C C . ASP A 1 71 ? -0.457 3.476 -11.857 1.00 87.06 71 ASP A C 1
ATOM 531 O O . ASP A 1 71 ? -1.117 2.784 -12.636 1.00 87.06 71 ASP A O 1
ATOM 535 N N . LEU A 1 72 ? -0.943 3.883 -10.685 1.00 80.44 72 LEU A N 1
ATOM 536 C CA . LEU A 1 72 ? -2.353 3.772 -10.329 1.00 80.44 72 LEU A CA 1
ATOM 537 C C . LEU A 1 72 ? -3.161 4.793 -11.136 1.00 80.44 72 LEU A C 1
ATOM 539 O O . LEU A 1 72 ? -2.842 5.982 -11.135 1.00 80.44 72 LEU A O 1
ATOM 543 N N . VAL A 1 73 ? -4.253 4.339 -11.740 1.00 75.00 73 VAL A N 1
ATOM 544 C CA . VAL A 1 73 ? -5.207 5.181 -12.460 1.00 75.00 73 VAL A CA 1
ATOM 545 C C . VAL A 1 73 ? -6.602 4.949 -11.896 1.00 75.00 73 VAL A C 1
ATOM 547 O O . VAL A 1 73 ? -7.059 3.812 -11.790 1.00 75.00 73 VAL A O 1
ATOM 550 N N . VAL A 1 74 ? -7.291 6.039 -11.564 1.00 66.25 74 VAL A N 1
ATOM 551 C CA . VAL A 1 74 ? -8.710 6.051 -11.197 1.00 66.25 74 VAL A CA 1
ATOM 552 C C . VAL A 1 74 ? -9.442 6.797 -12.307 1.00 66.25 74 VAL A C 1
ATOM 554 O O . VAL A 1 74 ? -9.122 7.948 -12.584 1.00 66.25 74 VAL A O 1
ATOM 557 N N . ALA A 1 75 ? -10.382 6.135 -12.984 1.00 55.91 75 ALA A N 1
ATOM 558 C CA . ALA A 1 75 ? -11.238 6.749 -14.005 1.00 55.91 75 ALA A CA 1
ATOM 559 C C . ALA A 1 75 ? -10.528 7.608 -15.083 1.00 55.91 75 ALA A C 1
ATOM 561 O O . ALA A 1 75 ? -11.023 8.662 -15.476 1.00 55.91 75 ALA A O 1
ATOM 562 N N . GLY A 1 76 ? -9.407 7.120 -15.622 1.00 45.19 76 GLY A N 1
ATOM 563 C CA . GLY A 1 76 ? -8.910 7.540 -16.938 1.00 45.19 76 GLY A CA 1
ATOM 564 C C . GLY A 1 76 ? -8.009 8.778 -17.015 1.00 45.19 76 GLY A C 1
ATOM 565 O O . GLY A 1 76 ? -7.614 9.109 -18.132 1.00 45.19 76 GLY A O 1
ATOM 566 N N . GLU A 1 77 ? -7.624 9.411 -15.902 1.00 45.25 77 GLU A N 1
ATOM 567 C CA . GLU A 1 77 ? -6.592 10.464 -15.903 1.00 45.25 77 GLU A CA 1
ATOM 568 C C . GLU A 1 77 ? -5.367 10.070 -15.051 1.00 45.25 77 GLU A C 1
ATOM 570 O O . GLU A 1 77 ? -5.500 9.824 -13.847 1.00 45.25 77 GLU A O 1
ATOM 575 N N . PRO A 1 78 ? -4.160 9.982 -15.649 1.00 45.94 78 PRO A N 1
ATOM 576 C CA . PRO A 1 78 ? -2.928 9.713 -14.913 1.00 45.94 78 PRO A CA 1
ATOM 577 C C . PRO A 1 78 ? -2.676 10.772 -13.832 1.00 45.94 78 PRO A C 1
ATOM 579 O O . PRO A 1 78 ? -2.735 11.968 -14.098 1.00 45.94 78 PRO A O 1
ATOM 582 N N . GLY A 1 79 ? -2.350 10.341 -12.612 1.00 44.41 79 GLY A N 1
ATOM 583 C CA . GLY A 1 79 ? -1.930 11.240 -11.529 1.00 44.41 79 GLY A CA 1
ATOM 584 C C . GLY A 1 79 ? -3.052 11.818 -10.659 1.00 44.41 79 GLY A C 1
ATOM 585 O O . GLY A 1 79 ? -2.751 12.435 -9.635 1.00 44.41 79 GLY A O 1
ATOM 586 N N . ILE A 1 80 ? -4.328 11.577 -10.979 1.00 46.19 80 ILE A N 1
ATOM 587 C CA . ILE A 1 80 ? -5.449 12.020 -10.142 1.00 46.19 80 ILE A CA 1
ATOM 588 C C . ILE A 1 80 ? -5.730 10.994 -9.034 1.00 46.19 80 ILE A C 1
ATOM 590 O O . ILE A 1 80 ? -6.243 9.904 -9.274 1.00 46.19 80 ILE A O 1
ATOM 594 N N . ARG A 1 81 ? -5.416 11.371 -7.786 1.00 46.75 81 ARG A N 1
ATOM 595 C CA . ARG A 1 81 ? -5.744 10.602 -6.565 1.00 46.75 81 ARG A CA 1
ATOM 596 C C . ARG A 1 81 ? -7.161 10.887 -6.034 1.00 46.75 81 ARG A C 1
ATOM 598 O O . ARG A 1 81 ? -7.548 10.333 -5.008 1.00 46.75 81 ARG A O 1
ATOM 605 N N . THR A 1 82 ? -7.915 11.789 -6.677 1.00 40.34 82 THR A N 1
ATOM 606 C CA . THR A 1 82 ? -9.234 12.263 -6.224 1.00 40.34 82 THR A CA 1
ATOM 607 C C . THR A 1 82 ? -10.159 12.628 -7.405 1.00 40.34 82 THR A C 1
ATOM 609 O O . THR A 1 82 ? -9.864 13.545 -8.161 1.00 40.34 82 THR A O 1
ATOM 612 N N . GLY A 1 83 ? -11.303 11.956 -7.600 1.00 35.56 83 GLY A N 1
ATOM 613 C CA . GLY A 1 83 ? -12.227 12.363 -8.677 1.00 35.56 83 GLY A CA 1
ATOM 614 C C . GLY A 1 83 ? -13.490 11.515 -8.850 1.00 35.56 83 GLY A C 1
ATOM 615 O O . GLY A 1 83 ? -13.470 10.298 -8.687 1.00 35.56 83 GLY A O 1
ATOM 616 N N . ARG A 1 84 ? -14.608 12.172 -9.193 1.00 35.88 84 ARG A N 1
ATOM 617 C CA . ARG A 1 84 ? -15.882 11.541 -9.582 1.00 35.88 84 ARG A CA 1
ATOM 618 C C . ARG A 1 84 ? -15.780 11.174 -11.067 1.00 35.88 84 ARG A C 1
ATOM 620 O O . ARG A 1 84 ? -15.593 12.050 -11.904 1.00 35.88 84 ARG A O 1
ATOM 627 N N . ALA A 1 85 ? -15.854 9.889 -11.383 1.00 37.16 85 ALA A N 1
ATOM 628 C CA . ALA A 1 85 ? -15.577 9.378 -12.723 1.00 37.16 85 ALA A CA 1
ATOM 629 C C . ALA A 1 85 ? -16.585 9.872 -13.787 1.00 37.16 85 ALA A C 1
ATOM 631 O O . ALA A 1 85 ? -17.756 10.033 -13.439 1.00 37.16 85 ALA A O 1
ATOM 632 N N . THR A 1 86 ? -16.153 10.092 -15.048 1.00 31.06 86 THR A N 1
ATOM 633 C CA . THR A 1 86 ? -17.008 10.315 -16.249 1.00 31.06 86 THR A CA 1
ATOM 634 C C . THR A 1 86 ? -16.503 9.579 -17.512 1.00 31.06 86 THR A C 1
ATOM 636 O O . THR A 1 86 ? -15.340 9.740 -17.866 1.00 31.06 86 THR A O 1
ATOM 639 N N . VAL A 1 87 ? -17.340 8.759 -18.184 1.00 35.03 87 VAL A N 1
ATOM 640 C CA . VAL A 1 87 ? -16.979 7.852 -19.315 1.00 35.03 87 VAL A CA 1
ATOM 641 C C . VAL A 1 87 ? -17.005 8.518 -20.698 1.00 35.03 87 VAL A C 1
ATOM 643 O O . VAL A 1 87 ? -17.941 9.242 -21.022 1.00 35.03 87 VAL A O 1
ATOM 646 N N . THR A 1 88 ? -16.045 8.157 -21.570 1.00 29.67 88 THR A N 1
ATOM 647 C CA . THR A 1 88 ? -16.153 8.299 -23.043 1.00 29.67 88 THR A CA 1
ATOM 648 C C . THR A 1 88 ? -15.481 7.138 -23.820 1.00 29.67 88 THR A C 1
ATOM 650 O O . THR A 1 88 ? -14.262 7.064 -23.900 1.00 29.67 88 THR A O 1
ATOM 653 N N . THR A 1 89 ? -16.298 6.281 -24.457 1.00 27.12 89 THR A N 1
ATOM 654 C CA . THR A 1 89 ? -16.062 5.405 -25.649 1.00 27.12 89 THR A CA 1
ATOM 655 C C . THR A 1 89 ? -14.991 4.282 -25.705 1.00 27.12 89 THR A C 1
ATOM 657 O O . THR A 1 89 ? -13.925 4.308 -25.095 1.00 27.12 89 THR A O 1
ATOM 660 N N . TYR A 1 90 ? -15.330 3.276 -26.531 1.00 36.47 90 TYR A N 1
ATOM 661 C CA . TYR A 1 90 ? -14.782 1.914 -26.685 1.00 36.47 90 TYR A CA 1
ATOM 662 C C . TYR A 1 90 ? -13.301 1.871 -27.135 1.00 36.47 90 TYR A C 1
ATOM 664 O O . TYR A 1 90 ? -12.980 1.897 -28.320 1.00 36.47 90 TYR A O 1
ATOM 672 N N . ARG A 1 91 ? -12.412 1.866 -26.134 1.00 41.12 91 ARG A N 1
ATOM 673 C CA . ARG A 1 91 ? -10.942 1.626 -26.085 1.00 41.12 91 ARG A CA 1
ATOM 674 C C . ARG A 1 91 ? -10.386 2.143 -24.744 1.00 41.12 91 ARG A C 1
ATOM 676 O O . ARG A 1 91 ? -9.277 1.797 -24.357 1.00 41.12 91 ARG A O 1
ATOM 683 N N . LYS A 1 92 ? -11.195 2.915 -24.008 1.00 42.12 92 LYS A N 1
ATOM 684 C CA . LYS A 1 92 ? -11.097 3.182 -22.570 1.00 42.12 92 LYS A CA 1
ATOM 685 C C . LYS A 1 92 ? -11.961 2.167 -21.809 1.00 42.12 92 LYS A C 1
ATOM 687 O O . LYS A 1 92 ? -13.175 2.167 -21.965 1.00 42.12 92 LYS A O 1
ATOM 692 N N . VAL A 1 93 ? -11.333 1.302 -21.012 1.00 44.03 93 VAL A N 1
ATOM 693 C CA . VAL A 1 93 ? -11.991 0.198 -20.266 1.00 44.03 93 VAL A CA 1
ATOM 694 C C . VAL A 1 93 ? -12.425 0.616 -18.849 1.00 44.03 93 VAL A C 1
ATOM 696 O O . VAL A 1 93 ? -12.932 -0.188 -18.080 1.00 44.03 93 VAL A O 1
ATOM 699 N N . TRP A 1 94 ? -12.252 1.881 -18.470 1.00 44.88 94 TRP A N 1
ATOM 700 C CA . TRP A 1 94 ? -12.575 2.330 -17.117 1.00 44.88 94 TRP A CA 1
ATOM 701 C C . TRP A 1 94 ? -13.988 2.915 -17.096 1.00 44.88 94 TRP A C 1
ATOM 703 O O . TRP A 1 94 ? -14.213 4.030 -17.572 1.00 44.88 94 TRP A O 1
ATOM 713 N N . GLU A 1 95 ? -14.940 2.141 -16.577 1.00 42.97 95 GLU A N 1
ATOM 714 C CA . GLU A 1 95 ? -16.274 2.634 -16.246 1.00 42.97 95 GLU A CA 1
ATOM 715 C C . GLU A 1 95 ? -16.194 3.670 -15.118 1.00 42.97 95 GLU A C 1
ATOM 717 O O . GLU A 1 95 ? -15.173 3.837 -14.435 1.00 42.97 95 GLU A O 1
ATOM 722 N N . HIS A 1 96 ? -17.294 4.391 -14.907 1.00 48.25 96 HIS A N 1
ATOM 723 C CA . HIS A 1 96 ? -17.398 5.286 -13.772 1.00 48.25 96 HIS A CA 1
ATOM 724 C C . HIS A 1 96 ? -17.153 4.512 -12.464 1.00 48.25 96 HIS A C 1
ATOM 726 O O . HIS A 1 96 ? -17.950 3.654 -12.105 1.00 48.25 96 HIS A O 1
ATOM 732 N N . GLY A 1 97 ? -16.075 4.823 -11.739 1.00 54.69 97 GLY A N 1
ATOM 733 C CA . GLY A 1 97 ? -15.751 4.170 -10.464 1.00 54.69 97 GLY A CA 1
ATOM 734 C C . GLY A 1 97 ? -14.773 2.996 -10.564 1.00 54.69 97 GLY A C 1
ATOM 735 O O . GLY A 1 97 ? -14.555 2.316 -9.565 1.00 54.69 97 GLY A O 1
ATOM 736 N N . SER A 1 98 ? -14.154 2.766 -11.723 1.00 64.19 98 SER A N 1
ATOM 737 C CA . SER A 1 98 ? -13.099 1.759 -11.868 1.00 64.19 98 SER A CA 1
ATOM 738 C C . SER A 1 98 ? -11.703 2.340 -11.585 1.00 64.19 98 SER A C 1
ATOM 740 O O . SER A 1 98 ? -11.401 3.489 -11.928 1.00 64.19 98 SER A O 1
ATOM 742 N N . ALA A 1 99 ? -10.833 1.527 -10.984 1.00 74.19 99 ALA A N 1
ATOM 743 C CA . ALA A 1 99 ? -9.440 1.859 -10.698 1.00 74.19 99 ALA A CA 1
ATOM 744 C C . ALA A 1 99 ? -8.530 0.656 -10.967 1.00 74.19 99 ALA A C 1
ATOM 746 O O . ALA A 1 99 ? -8.944 -0.488 -10.780 1.00 74.19 99 ALA A O 1
ATOM 747 N N . GLY A 1 100 ? -7.293 0.908 -11.389 1.00 82.75 100 GLY A N 1
ATOM 748 C CA . GLY A 1 100 ? -6.327 -0.152 -11.652 1.00 82.75 100 GLY A CA 1
ATOM 749 C C . GLY A 1 100 ? -4.928 0.358 -11.954 1.00 82.75 100 GLY A C 1
ATOM 750 O O . GLY A 1 100 ? -4.625 1.531 -11.750 1.00 82.75 100 GLY A O 1
ATOM 751 N N . LEU A 1 101 ? -4.065 -0.547 -12.414 1.00 85.50 101 LEU A N 1
ATOM 752 C CA . LEU A 1 101 ? -2.662 -0.257 -12.699 1.00 85.50 101 LEU A CA 1
ATOM 753 C C . LEU A 1 101 ? -2.420 -0.206 -14.203 1.00 85.50 101 LEU A C 1
ATOM 755 O O . LEU A 1 101 ? -2.852 -1.094 -14.937 1.00 85.50 101 LEU A O 1
ATOM 759 N N . VAL A 1 102 ? -1.695 0.814 -14.647 1.00 86.56 102 VAL A N 1
ATOM 760 C CA . VAL A 1 102 ? -1.275 0.976 -16.039 1.00 86.56 102 VAL A CA 1
ATOM 761 C C . VAL A 1 102 ? 0.244 0.936 -16.090 1.00 86.56 102 VAL A C 1
ATOM 763 O O . VAL A 1 102 ? 0.912 1.715 -15.411 1.00 86.56 102 VAL A O 1
ATOM 766 N N . ALA A 1 103 ? 0.795 0.016 -16.880 1.00 91.44 103 ALA A N 1
ATOM 767 C CA . ALA A 1 103 ? 2.235 -0.075 -17.079 1.00 91.44 103 ALA A CA 1
ATOM 768 C C . ALA A 1 103 ? 2.758 1.171 -17.813 1.00 91.44 103 ALA A C 1
ATOM 770 O O . ALA A 1 103 ? 2.137 1.668 -18.751 1.00 91.44 103 ALA A O 1
ATOM 771 N N . LYS A 1 104 ? 3.922 1.668 -17.393 1.00 88.38 104 LYS A N 1
ATOM 772 C CA . LYS A 1 104 ? 4.574 2.867 -17.957 1.00 88.38 104 LYS A CA 1
ATOM 773 C C . LYS A 1 104 ? 5.391 2.565 -19.211 1.00 88.38 104 LYS A C 1
ATOM 775 O O . LYS A 1 104 ? 5.854 3.473 -19.893 1.00 88.38 104 LYS A O 1
ATOM 780 N N . ARG A 1 105 ? 5.614 1.279 -19.456 1.00 93.06 105 ARG A N 1
ATOM 781 C CA . ARG A 1 105 ? 6.326 0.693 -20.587 1.00 93.06 105 ARG A CA 1
ATOM 782 C C . ARG A 1 105 ? 5.886 -0.756 -20.737 1.00 93.06 105 ARG A C 1
ATOM 784 O O . ARG A 1 105 ? 5.267 -1.308 -19.827 1.00 93.06 105 ARG A O 1
ATOM 791 N N . ASP A 1 106 ? 6.299 -1.381 -21.827 1.00 95.88 106 ASP A N 1
ATOM 792 C CA . ASP A 1 106 ? 6.149 -2.820 -21.985 1.00 95.88 106 ASP A CA 1
ATOM 793 C C . ASP A 1 106 ? 6.901 -3.563 -20.868 1.00 95.88 106 ASP A C 1
ATOM 795 O O . ASP A 1 106 ? 8.029 -3.211 -20.489 1.00 95.88 106 ASP A O 1
ATOM 799 N N . LEU A 1 107 ? 6.234 -4.571 -20.307 1.00 95.12 107 LEU A N 1
ATOM 800 C CA . LEU A 1 107 ? 6.770 -5.443 -19.267 1.00 95.12 107 LEU A CA 1
ATOM 801 C C . LEU A 1 107 ? 7.135 -6.795 -19.875 1.00 95.12 107 LEU A C 1
ATOM 803 O O . LEU A 1 107 ? 6.441 -7.301 -20.758 1.00 95.12 107 LEU A O 1
ATOM 807 N N . VAL A 1 108 ? 8.206 -7.400 -19.371 1.00 97.00 108 VAL A N 1
ATOM 808 C CA . VAL A 1 108 ? 8.597 -8.757 -19.771 1.00 97.00 108 VAL A CA 1
ATOM 809 C C . VAL A 1 108 ? 7.841 -9.779 -18.920 1.00 97.00 108 VAL A C 1
ATOM 811 O O . VAL A 1 108 ? 7.551 -9.539 -17.748 1.00 97.00 108 VAL A O 1
ATOM 814 N N . ALA A 1 109 ? 7.521 -10.944 -19.488 1.00 97.12 109 ALA A N 1
ATOM 815 C CA . ALA A 1 109 ? 6.909 -12.033 -18.732 1.00 97.12 109 ALA A CA 1
ATOM 816 C C . ALA A 1 109 ? 7.756 -12.396 -17.495 1.00 97.12 109 ALA A C 1
ATOM 818 O O . ALA A 1 109 ? 8.969 -12.579 -17.590 1.00 97.12 109 ALA A O 1
ATOM 819 N N . GLY A 1 110 ? 7.108 -12.487 -16.331 1.00 97.06 110 GLY A N 1
ATOM 820 C CA . GLY A 1 110 ? 7.772 -12.719 -15.042 1.00 97.06 110 GLY A CA 1
ATOM 821 C C . GLY A 1 110 ? 8.307 -11.455 -14.356 1.00 97.06 110 GLY A C 1
ATOM 822 O O . GLY A 1 110 ? 8.718 -11.527 -13.199 1.00 97.06 110 GLY A O 1
ATOM 823 N N . GLU A 1 111 ? 8.272 -10.291 -15.011 1.00 97.12 111 GLU A N 1
ATOM 824 C CA . GLU A 1 111 ? 8.602 -9.021 -14.370 1.00 97.12 111 GLU A CA 1
ATOM 825 C C . GLU A 1 111 ? 7.511 -8.619 -13.363 1.00 97.12 111 GLU A C 1
ATOM 827 O O . GLU A 1 111 ? 6.321 -8.597 -13.676 1.00 97.12 111 GLU A O 1
ATOM 832 N N . ALA A 1 112 ? 7.914 -8.271 -12.138 1.00 96.50 112 ALA A N 1
ATOM 833 C CA . ALA A 1 112 ? 6.979 -7.808 -11.120 1.00 96.50 112 ALA A CA 1
ATOM 834 C C . ALA A 1 112 ? 6.415 -6.420 -11.467 1.00 96.50 112 ALA A C 1
ATOM 836 O O . ALA A 1 112 ? 7.168 -5.466 -11.681 1.00 96.50 112 ALA A O 1
ATOM 837 N N . VAL A 1 113 ? 5.089 -6.285 -11.424 1.00 95.81 113 VAL A N 1
ATOM 838 C CA . VAL A 1 113 ? 4.411 -4.984 -11.465 1.00 95.81 113 VAL A CA 1
ATOM 839 C C . VAL A 1 113 ? 4.661 -4.261 -10.141 1.00 95.81 113 VAL A C 1
ATOM 841 O O . VAL A 1 113 ? 4.356 -4.786 -9.067 1.00 95.81 113 VAL A O 1
ATOM 844 N N . ARG A 1 114 ? 5.246 -3.064 -10.209 1.00 95.56 114 ARG A N 1
ATOM 845 C CA . ARG A 1 114 ? 5.610 -2.246 -9.050 1.00 95.56 114 ARG A CA 1
ATOM 846 C C . ARG A 1 114 ? 5.125 -0.814 -9.212 1.00 95.56 114 ARG A C 1
ATOM 848 O O . ARG A 1 114 ? 5.342 -0.183 -10.247 1.00 95.56 114 ARG A O 1
ATOM 855 N N . ILE A 1 115 ? 4.539 -0.298 -8.141 1.00 92.19 115 ILE A N 1
ATOM 856 C CA . ILE A 1 115 ? 3.987 1.055 -8.053 1.00 92.19 115 ILE A CA 1
ATOM 857 C C . ILE A 1 115 ? 4.762 1.887 -7.031 1.00 92.19 115 ILE A C 1
ATOM 859 O O . ILE A 1 115 ? 5.574 1.367 -6.268 1.00 92.19 115 ILE A O 1
ATOM 863 N N . SER A 1 116 ? 4.517 3.194 -6.983 1.00 90.56 116 SER A N 1
ATOM 864 C CA . SER A 1 116 ? 4.997 4.026 -5.876 1.00 90.56 116 SER A CA 1
ATOM 865 C C . SER A 1 116 ? 3.886 4.230 -4.850 1.00 90.56 116 SER A C 1
ATOM 867 O O . SER A 1 116 ? 2.795 4.674 -5.201 1.00 90.56 116 SER A O 1
ATOM 869 N N . TYR A 1 117 ? 4.167 3.948 -3.576 1.00 88.75 117 TYR A N 1
ATOM 870 C CA . TYR A 1 117 ? 3.267 4.294 -2.471 1.00 88.75 117 TYR A CA 1
ATOM 871 C C . TYR A 1 117 ? 3.378 5.790 -2.126 1.00 88.75 117 TYR A C 1
ATOM 873 O O . TYR A 1 117 ? 2.457 6.384 -1.573 1.00 88.75 117 TYR A O 1
ATOM 881 N N . GLY A 1 118 ? 4.484 6.426 -2.517 1.00 86.19 118 GLY A N 1
ATOM 882 C CA . GLY A 1 118 ? 4.840 7.806 -2.211 1.00 86.19 118 GLY A CA 1
ATOM 883 C C . GLY A 1 118 ? 6.355 7.953 -2.074 1.00 86.19 118 GLY A C 1
ATOM 884 O O . GLY A 1 118 ? 7.084 6.962 -2.058 1.00 86.19 118 GLY A O 1
ATOM 885 N N . SER A 1 119 ? 6.825 9.196 -1.977 1.00 89.06 119 SER A N 1
ATOM 886 C CA . SER A 1 119 ? 8.217 9.500 -1.634 1.00 89.06 119 SER A CA 1
ATOM 887 C C . SER A 1 119 ? 8.338 9.574 -0.115 1.00 89.06 119 SER A C 1
ATOM 889 O O . SER A 1 119 ? 8.220 10.650 0.466 1.00 89.06 119 SER A O 1
ATOM 891 N N . TYR A 1 120 ? 8.481 8.414 0.527 1.00 89.44 120 TYR A N 1
ATOM 892 C CA . TYR A 1 120 ? 8.489 8.291 1.983 1.00 89.44 120 TYR A CA 1
ATOM 893 C C . TYR A 1 120 ? 9.860 7.855 2.516 1.00 89.44 120 TYR A C 1
ATOM 895 O O . TYR A 1 120 ? 10.465 6.947 1.938 1.00 89.44 120 TYR A O 1
ATOM 903 N N . PRO A 1 121 ? 10.329 8.426 3.641 1.00 91.56 121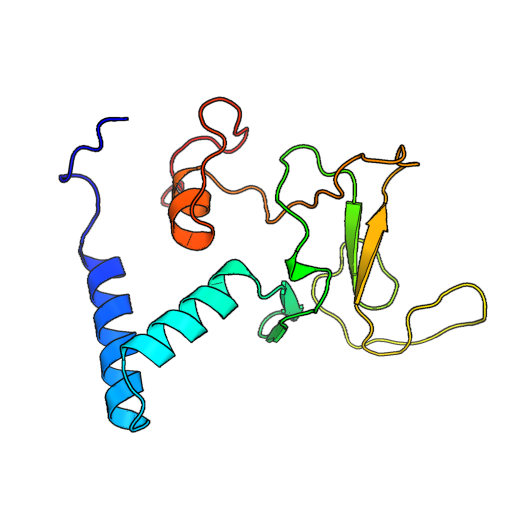 PRO A N 1
ATOM 904 C CA . PRO A 1 121 ? 11.550 7.974 4.301 1.00 91.56 121 PRO A CA 1
ATOM 905 C C . PRO A 1 121 ? 11.378 6.564 4.886 1.00 91.56 121 PRO A C 1
ATOM 907 O O . PRO A 1 121 ? 10.257 6.107 5.138 1.00 91.56 121 PRO A O 1
ATOM 910 N N . ASN A 1 122 ? 12.485 5.866 5.153 1.00 93.69 122 ASN A N 1
ATOM 911 C CA . ASN A 1 122 ? 12.449 4.485 5.653 1.00 93.69 122 ASN A CA 1
ATOM 912 C C . ASN A 1 122 ? 11.690 4.331 6.976 1.00 93.69 122 ASN A C 1
ATOM 914 O O . ASN A 1 122 ? 11.035 3.311 7.175 1.00 93.69 122 ASN A O 1
ATOM 918 N N . GLN A 1 123 ? 11.727 5.328 7.863 1.00 92.56 123 GLN A N 1
ATOM 919 C CA . GLN A 1 123 ? 10.928 5.338 9.088 1.00 92.56 123 GLN A CA 1
ATOM 920 C C . GLN A 1 123 ? 9.432 5.189 8.785 1.00 92.56 123 GLN A C 1
ATOM 922 O O . GLN A 1 123 ? 8.757 4.365 9.399 1.00 92.56 123 GLN A O 1
ATOM 927 N N . ARG A 1 124 ? 8.919 5.946 7.811 1.00 88.50 124 ARG A N 1
ATOM 928 C CA . ARG A 1 124 ? 7.516 5.895 7.395 1.00 88.50 124 ARG A CA 1
ATOM 929 C C . ARG A 1 124 ? 7.194 4.566 6.714 1.00 88.50 124 ARG A C 1
ATOM 931 O O . ARG A 1 124 ? 6.196 3.943 7.057 1.00 88.50 124 ARG A O 1
ATOM 938 N N . LEU A 1 125 ? 8.058 4.105 5.803 1.00 90.88 125 LEU A N 1
ATOM 939 C CA . LEU A 1 125 ? 7.885 2.814 5.125 1.00 90.88 125 LEU A CA 1
ATOM 940 C C . LEU A 1 125 ? 7.832 1.645 6.118 1.00 90.88 125 LEU A C 1
ATOM 942 O O . LEU A 1 125 ? 6.999 0.748 5.984 1.00 90.88 125 LEU A O 1
ATOM 946 N N . LEU A 1 126 ? 8.667 1.685 7.156 1.00 92.38 126 LEU A N 1
ATOM 947 C CA . LEU A 1 126 ? 8.718 0.636 8.166 1.00 92.38 126 LEU A CA 1
ATOM 948 C C . LEU A 1 126 ? 7.456 0.627 9.032 1.00 92.38 126 LEU A C 1
ATOM 950 O O . LEU A 1 126 ? 6.927 -0.442 9.323 1.00 92.38 126 LEU A O 1
ATOM 954 N N . LEU A 1 127 ? 6.971 1.803 9.429 1.00 86.94 127 LEU A N 1
ATOM 955 C CA . LEU A 1 127 ? 5.799 1.938 10.294 1.00 86.94 127 LEU A CA 1
ATOM 956 C C . LEU A 1 127 ? 4.482 1.648 9.569 1.00 86.94 127 LEU A C 1
ATOM 958 O O . LEU A 1 127 ? 3.620 0.975 10.132 1.00 86.94 127 LEU A O 1
ATOM 962 N N . ASP A 1 128 ? 4.336 2.143 8.341 1.00 85.44 128 ASP A N 1
ATOM 963 C CA . ASP A 1 128 ? 3.081 2.055 7.592 1.00 85.44 128 ASP A CA 1
ATOM 964 C C . ASP A 1 128 ? 3.015 0.828 6.682 1.00 85.44 128 ASP A C 1
ATOM 966 O O . ASP A 1 128 ? 1.917 0.422 6.329 1.00 85.44 128 ASP A O 1
ATOM 970 N N . TYR A 1 129 ? 4.148 0.226 6.299 1.00 90.25 129 TYR A N 1
ATOM 971 C CA . TYR A 1 129 ? 4.173 -0.883 5.334 1.00 90.25 129 TYR A CA 1
ATOM 972 C C . TYR A 1 129 ? 5.067 -2.061 5.747 1.00 90.25 129 TYR A C 1
ATOM 974 O O . TYR A 1 129 ? 5.083 -3.083 5.060 1.00 90.25 129 TYR A O 1
ATOM 982 N N . GLY A 1 130 ? 5.795 -1.961 6.863 1.00 91.88 130 GLY A N 1
ATOM 983 C CA . GLY A 1 130 ? 6.583 -3.067 7.409 1.00 91.88 130 GLY A CA 1
ATOM 984 C C . GLY A 1 130 ? 7.890 -3.367 6.669 1.00 91.88 130 GLY A C 1
ATOM 985 O O . GLY A 1 130 ? 8.440 -4.452 6.850 1.00 91.88 130 GLY A O 1
ATOM 986 N N . PHE A 1 131 ? 8.407 -2.445 5.848 1.00 94.75 131 PHE A N 1
ATOM 987 C CA . PHE A 1 131 ? 9.681 -2.624 5.138 1.00 94.75 131 PHE A CA 1
ATOM 988 C C . PHE A 1 131 ? 10.515 -1.335 5.075 1.00 94.75 131 PHE A C 1
ATOM 990 O O . PHE A 1 131 ? 10.036 -0.247 5.367 1.00 94.75 131 PHE A O 1
ATOM 997 N N . SER A 1 132 ? 11.781 -1.453 4.676 1.00 94.81 132 SER A N 1
ATOM 998 C CA . SER A 1 132 ? 12.691 -0.330 4.421 1.00 94.81 132 SER A CA 1
ATOM 999 C C . SER A 1 132 ? 13.462 -0.591 3.127 1.00 94.81 132 SER A C 1
ATOM 1001 O O . SER A 1 132 ? 13.747 -1.747 2.808 1.00 94.81 132 SER A O 1
ATOM 1003 N N . LEU A 1 133 ? 13.803 0.467 2.386 1.00 94.00 133 LEU A N 1
ATOM 1004 C CA . LEU A 1 133 ? 14.693 0.379 1.220 1.00 94.00 133 LEU A CA 1
ATOM 1005 C C . LEU A 1 133 ? 16.173 0.568 1.611 1.00 94.00 133 LEU A C 1
ATOM 1007 O O . LEU A 1 133 ? 17.055 0.510 0.756 1.00 94.00 133 LEU A O 1
ATOM 1011 N N . GLY A 1 134 ? 16.461 0.789 2.898 1.00 93.06 134 GLY A N 1
ATOM 1012 C CA . GLY A 1 134 ? 17.809 1.039 3.403 1.00 93.06 134 GLY A CA 1
ATOM 1013 C C . GLY A 1 134 ? 18.455 2.252 2.734 1.00 93.06 134 GLY A C 1
ATOM 1014 O O . GLY A 1 134 ? 17.775 3.221 2.393 1.00 93.06 134 GLY A O 1
ATOM 1015 N N . SER A 1 135 ? 19.763 2.174 2.487 1.00 93.12 135 SER A N 1
ATOM 1016 C CA . SER A 1 135 ? 20.526 3.234 1.814 1.00 93.12 135 SER A CA 1
ATOM 1017 C C . SER A 1 135 ? 20.104 3.491 0.363 1.00 93.12 135 SER A C 1
ATOM 1019 O O . SER A 1 135 ? 20.528 4.485 -0.217 1.00 93.12 135 SER A O 1
ATOM 1021 N N . ALA A 1 136 ? 19.271 2.628 -0.229 1.00 91.69 136 ALA A N 1
ATOM 1022 C CA . ALA A 1 136 ? 18.726 2.832 -1.567 1.00 91.69 136 ALA A CA 1
ATOM 1023 C C . ALA A 1 136 ? 17.486 3.747 -1.583 1.00 91.69 136 ALA A C 1
ATOM 1025 O O . ALA A 1 136 ? 16.984 4.051 -2.667 1.00 91.69 136 ALA A O 1
ATOM 1026 N N . ASN A 1 137 ? 16.965 4.174 -0.422 1.00 93.88 137 ASN A N 1
ATOM 1027 C CA . ASN A 1 137 ? 15.834 5.099 -0.375 1.00 93.88 137 ASN A CA 1
ATOM 1028 C C . ASN A 1 137 ? 16.278 6.534 -0.714 1.00 93.88 137 ASN A C 1
ATOM 1030 O O . ASN A 1 137 ? 16.989 7.139 0.092 1.00 93.88 137 ASN A O 1
ATOM 1034 N N . PRO A 1 138 ? 15.824 7.137 -1.829 1.00 92.75 138 PRO A N 1
ATOM 1035 C CA . PRO A 1 138 ? 16.152 8.529 -2.137 1.00 92.75 138 PRO A CA 1
ATOM 1036 C C . PRO A 1 138 ? 15.558 9.528 -1.132 1.00 92.75 138 PRO A C 1
ATOM 1038 O O . PRO A 1 138 ? 16.080 10.629 -1.002 1.00 92.75 138 PRO A O 1
ATOM 1041 N N . ALA A 1 139 ? 14.497 9.155 -0.407 1.00 90.19 139 ALA A N 1
ATOM 1042 C CA . ALA A 1 139 ? 13.882 9.991 0.625 1.00 90.19 139 ALA A CA 1
ATOM 1043 C C . ALA A 1 139 ? 14.586 9.893 1.996 1.00 90.19 139 ALA A C 1
ATOM 1045 O O . ALA A 1 139 ? 14.141 10.516 2.956 1.00 90.19 139 ALA A O 1
ATOM 1046 N N . GLY A 1 140 ? 15.662 9.105 2.111 1.00 92.69 140 GLY A N 1
ATOM 1047 C CA . GLY A 1 140 ? 16.421 8.950 3.351 1.00 92.69 140 GLY A CA 1
ATOM 1048 C C . GLY A 1 140 ? 15.701 8.143 4.439 1.00 92.69 140 GLY A C 1
ATOM 1049 O O . GLY A 1 140 ? 14.799 7.343 4.170 1.00 92.69 140 GLY A O 1
ATOM 1050 N N . ASP A 1 141 ? 16.142 8.318 5.688 1.00 91.31 141 ASP A N 1
ATOM 1051 C CA . ASP A 1 141 ? 15.718 7.473 6.812 1.00 91.31 141 ASP A CA 1
ATOM 1052 C C . ASP A 1 141 ? 14.629 8.077 7.697 1.00 91.31 141 ASP A C 1
ATOM 1054 O O . ASP A 1 141 ? 13.765 7.334 8.163 1.00 91.31 141 ASP A O 1
ATOM 1058 N N . LEU A 1 142 ? 14.650 9.389 7.938 1.00 88.31 142 LEU A N 1
ATOM 1059 C CA . LEU A 1 142 ? 13.805 10.040 8.940 1.00 88.31 142 LEU A CA 1
ATOM 1060 C C . LEU A 1 142 ? 12.778 10.965 8.294 1.00 88.31 142 LEU A C 1
ATOM 1062 O O . LEU A 1 142 ? 13.052 11.607 7.285 1.00 88.31 142 LEU A O 1
ATOM 1066 N N . GLU A 1 143 ? 11.595 11.032 8.898 1.00 77.69 143 GLU A N 1
ATOM 1067 C CA . GLU A 1 143 ? 10.600 12.053 8.566 1.00 77.69 143 GLU A CA 1
ATOM 1068 C C . GLU A 1 143 ? 11.126 13.400 9.079 1.00 77.69 143 GLU A C 1
ATOM 1070 O O . GLU A 1 143 ? 11.418 13.544 10.269 1.00 77.69 143 GLU A O 1
ATOM 1075 N N . GLU A 1 144 ? 11.326 14.366 8.178 1.00 71.00 144 GLU A N 1
ATOM 1076 C CA . GLU A 1 144 ? 11.730 15.715 8.568 1.00 71.00 144 GLU A CA 1
ATOM 1077 C C . GLU A 1 144 ? 10.599 16.336 9.394 1.00 71.00 144 GLU A C 1
ATOM 1079 O O . GLU A 1 144 ? 9.475 16.502 8.919 1.00 71.00 144 GLU A O 1
ATOM 1084 N N . THR A 1 145 ? 10.870 16.637 10.662 1.00 59.09 145 THR A N 1
ATOM 1085 C CA . THR A 1 145 ? 9.915 17.339 11.520 1.00 59.09 145 THR A CA 1
ATOM 1086 C C . THR A 1 145 ? 9.913 18.814 11.135 1.00 59.09 145 THR A C 1
ATOM 1088 O O . THR A 1 145 ? 10.828 19.542 11.524 1.00 59.09 145 THR A O 1
ATOM 1091 N N . SER A 1 146 ? 8.915 19.227 10.355 1.00 43.50 146 SER A N 1
ATOM 1092 C CA . SER A 1 146 ? 8.553 20.633 10.132 1.00 43.50 146 SER A CA 1
ATOM 1093 C C . SER A 1 146 ? 7.887 21.244 11.358 1.00 43.50 146 SER A C 1
ATOM 1095 O O . SER A 1 146 ? 7.000 20.549 11.912 1.00 43.50 146 SER A O 1
#

Secondary structure (DSSP, 8-state):
----GGGS-HHHHHHHHHHHHHHHHHHT--HHHHHHHHHHHHHHPEEEETTEEE--TTGGGPEE-SS-SEEEEETTEET-SS-------TT----TT-EEEEESS---TTPPPEE---S--HHHHHHHHS---GGG-TT-SS----

Sequence (146 aa):
VFWSPSRLSSGPFQARRRSLRSAAERLGIDPERLTWAHALVSTRAVGASINACALIPGVDLANHSSTPNADLVVAGEPGIRTGRATVTTYRKVWEHGSAGLVAKRDLVAGEAVRISYGSYPNQRLLLDYGFSLGSANPAGDLEETS